Protein AF-A0A167L7B5-F1 (afdb_monomer_lite)

Structure (mmCIF, N/CA/C/O backbone):
data_AF-A0A167L7B5-F1
#
_entry.id   AF-A0A167L7B5-F1
#
loop_
_atom_site.group_PDB
_atom_site.id
_atom_site.type_symbol
_atom_site.label_atom_id
_atom_site.label_alt_id
_atom_site.label_comp_id
_atom_site.label_asym_id
_atom_site.label_entity_id
_atom_site.label_seq_id
_atom_site.pdbx_PDB_ins_code
_atom_site.Cartn_x
_atom_site.Cartn_y
_atom_site.Cartn_z
_atom_site.occupancy
_atom_site.B_iso_or_equiv
_atom_site.auth_seq_id
_atom_site.auth_comp_id
_atom_site.auth_asym_id
_atom_site.auth_atom_id
_atom_site.pdbx_PDB_model_num
ATOM 1 N N . MET A 1 1 ? -24.555 -9.091 16.966 1.00 51.84 1 MET A N 1
ATOM 2 C CA . MET A 1 1 ? -23.946 -7.742 16.915 1.00 51.84 1 MET A CA 1
ATOM 3 C C . MET A 1 1 ? -23.349 -7.552 15.526 1.00 51.84 1 MET A C 1
ATOM 5 O O . MET A 1 1 ? -22.754 -8.499 15.029 1.00 51.84 1 MET A O 1
ATOM 9 N N . SER A 1 2 ? -23.582 -6.417 14.862 1.00 64.31 2 SER A N 1
ATOM 10 C CA . SER A 1 2 ? -23.127 -6.166 13.482 1.00 64.31 2 SER A CA 1
ATOM 11 C C . SER A 1 2 ? -21.735 -5.529 13.459 1.00 64.31 2 SER A C 1
ATOM 13 O O . SER A 1 2 ? -21.486 -4.594 14.213 1.00 64.31 2 SER A O 1
ATOM 15 N N . VAL A 1 3 ? -20.853 -6.017 12.586 1.00 68.81 3 VAL A N 1
ATOM 16 C CA . VAL A 1 3 ? -19.515 -5.447 12.344 1.00 68.81 3 VAL A CA 1
ATOM 17 C C . VAL A 1 3 ? -19.652 -4.117 11.601 1.00 68.81 3 VAL A C 1
ATOM 19 O O . VAL A 1 3 ? -20.421 -4.032 10.643 1.00 68.81 3 VAL A O 1
ATOM 22 N N . VAL A 1 4 ? -18.896 -3.096 12.008 1.00 69.94 4 VAL A N 1
ATOM 23 C CA . VAL A 1 4 ? -18.780 -1.853 11.231 1.00 69.94 4 VAL A CA 1
ATOM 24 C C . VAL A 1 4 ? -17.860 -2.122 10.042 1.00 69.94 4 VAL A C 1
ATOM 26 O O . VAL A 1 4 ? -16.716 -2.530 10.235 1.00 69.94 4 VAL A O 1
ATOM 29 N N . GLN A 1 5 ? -18.361 -1.933 8.821 1.00 72.19 5 GLN A N 1
ATOM 30 C CA . GLN A 1 5 ? -17.613 -2.184 7.588 1.00 72.19 5 GLN A CA 1
ATOM 31 C C . GLN A 1 5 ? -17.510 -0.912 6.755 1.00 72.19 5 GLN A C 1
ATOM 33 O O . GLN A 1 5 ? -18.524 -0.274 6.472 1.00 72.19 5 GLN A O 1
ATOM 38 N N . GLU A 1 6 ? -16.295 -0.586 6.324 1.00 74.00 6 GLU A N 1
ATOM 39 C CA . GLU A 1 6 ? -16.028 0.538 5.429 1.00 74.00 6 GLU A CA 1
ATOM 40 C C . GLU A 1 6 ? -15.081 0.118 4.301 1.00 74.00 6 GLU A C 1
ATOM 42 O O . GLU A 1 6 ? -14.098 -0.593 4.524 1.00 74.00 6 GLU A O 1
ATOM 47 N N . MET A 1 7 ? -15.399 0.540 3.074 1.00 76.56 7 MET A N 1
ATOM 48 C CA . MET A 1 7 ? -14.607 0.246 1.882 1.00 76.56 7 MET A CA 1
ATOM 49 C C . MET A 1 7 ? -14.234 1.538 1.164 1.00 76.56 7 MET A C 1
ATOM 51 O O . MET A 1 7 ? -15.101 2.337 0.813 1.00 76.56 7 MET A O 1
ATOM 55 N N . VAL A 1 8 ? -12.942 1.712 0.904 1.00 76.75 8 VAL A N 1
ATOM 56 C CA . VAL A 1 8 ? -12.381 2.886 0.239 1.00 76.75 8 VAL A CA 1
ATOM 57 C C . VAL A 1 8 ? -11.664 2.456 -1.029 1.00 76.75 8 VAL A C 1
ATOM 59 O O . VAL A 1 8 ? -10.871 1.517 -1.026 1.00 76.75 8 VAL A O 1
ATOM 62 N N . HIS A 1 9 ? -11.921 3.176 -2.117 1.00 79.38 9 HIS A N 1
ATOM 63 C CA . HIS A 1 9 ? -11.271 2.954 -3.402 1.00 79.38 9 HIS A CA 1
ATOM 64 C C . HIS A 1 9 ? -10.388 4.146 -3.771 1.00 79.38 9 HIS A C 1
ATOM 66 O O . HIS A 1 9 ? -10.833 5.299 -3.718 1.00 79.38 9 HIS A O 1
ATOM 72 N N . ARG A 1 10 ? -9.147 3.865 -4.170 1.00 79.81 10 ARG A N 1
ATOM 73 C CA . ARG A 1 10 ? -8.198 4.852 -4.694 1.00 79.81 10 ARG A CA 1
ATOM 74 C C . ARG A 1 10 ? -7.506 4.324 -5.934 1.00 79.81 10 ARG A C 1
ATOM 76 O O . ARG A 1 10 ? -7.277 3.128 -6.063 1.00 79.81 10 ARG A O 1
ATOM 83 N N . CYS A 1 11 ? -7.187 5.226 -6.838 1.00 81.94 11 CYS A N 1
ATOM 84 C CA . CYS A 1 11 ? -6.536 4.968 -8.099 1.00 81.94 11 CYS A CA 1
ATOM 85 C C . CYS A 1 11 ? -5.105 5.486 -8.007 1.00 81.94 11 CYS A C 1
ATOM 87 O O . CYS A 1 11 ? -4.867 6.580 -7.513 1.00 81.94 11 CYS A O 1
ATOM 89 N N . VAL A 1 12 ? -4.156 4.651 -8.410 1.00 81.44 12 VAL A N 1
ATOM 90 C CA . VAL A 1 12 ? -2.720 4.860 -8.283 1.00 81.44 12 VAL A CA 1
ATOM 91 C C . VAL A 1 12 ? -2.146 5.261 -9.635 1.00 81.44 12 VAL A C 1
ATOM 93 O O . VAL A 1 12 ? -2.281 4.524 -10.618 1.00 81.44 12 VAL A O 1
ATOM 96 N N . HIS A 1 13 ? -1.447 6.395 -9.644 1.00 77.38 13 HIS A N 1
ATOM 97 C CA . HIS A 1 13 ? -0.789 6.961 -10.814 1.00 77.38 13 HIS A CA 1
ATOM 98 C C . HIS A 1 13 ? 0.700 7.207 -10.529 1.00 77.38 13 HIS A C 1
ATOM 100 O O . HIS A 1 13 ? 1.044 8.129 -9.785 1.00 77.38 13 HIS A O 1
ATOM 106 N N . PRO A 1 14 ? 1.610 6.420 -11.122 1.00 74.50 14 PRO A N 1
ATOM 107 C CA . PRO A 1 14 ? 3.037 6.718 -11.088 1.00 74.50 14 PRO A CA 1
ATOM 108 C C . PRO A 1 14 ? 3.307 8.009 -11.862 1.00 74.50 14 PRO A C 1
ATOM 110 O O . PRO A 1 14 ? 3.031 8.096 -13.056 1.00 74.50 14 PRO A O 1
ATOM 113 N N . LEU A 1 15 ? 3.865 9.021 -11.200 1.00 71.19 15 LEU A N 1
ATOM 114 C CA . LEU A 1 15 ?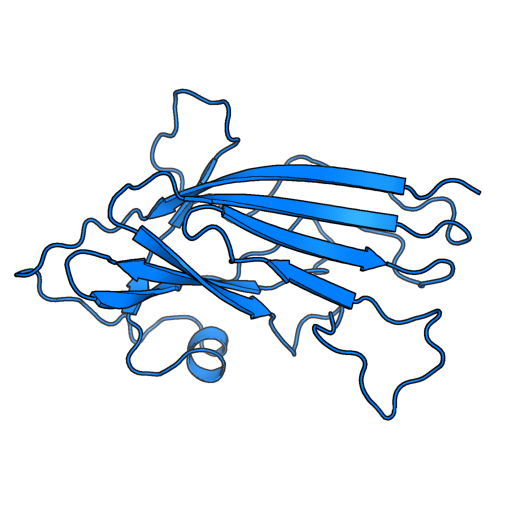 4.209 10.298 -11.836 1.00 71.19 15 LEU A CA 1
ATOM 115 C C . LEU A 1 15 ? 5.479 10.185 -12.688 1.00 71.19 15 LEU A C 1
ATOM 117 O O . LEU A 1 15 ? 5.725 10.986 -13.590 1.00 71.19 15 LEU A O 1
ATOM 121 N N . THR A 1 16 ? 6.296 9.167 -12.424 1.00 67.81 16 THR A N 1
ATOM 122 C CA . THR A 1 16 ? 7.512 8.902 -13.182 1.00 67.81 16 THR A CA 1
ATOM 123 C C . THR A 1 16 ? 7.188 8.099 -14.438 1.00 67.81 16 THR A C 1
ATOM 125 O O . THR A 1 16 ? 6.898 6.904 -14.377 1.00 67.81 16 THR A O 1
ATOM 128 N N . LYS A 1 17 ? 7.318 8.727 -15.611 1.00 68.56 17 LYS A N 1
ATOM 129 C CA . LYS A 1 17 ? 7.359 7.993 -16.880 1.00 68.56 17 LYS A CA 1
ATOM 130 C C . LYS A 1 17 ? 8.702 7.273 -16.979 1.00 68.56 17 LYS A C 1
ATOM 132 O O . LYS A 1 17 ? 9.739 7.930 -16.921 1.00 68.56 17 LYS A O 1
ATOM 137 N N . ILE A 1 18 ? 8.679 5.947 -17.122 1.00 70.50 18 ILE A N 1
ATOM 138 C CA . ILE A 1 18 ? 9.886 5.112 -17.181 1.00 70.50 18 ILE A CA 1
ATOM 139 C C . ILE A 1 18 ? 9.940 4.387 -18.513 1.00 70.50 18 ILE A C 1
ATOM 141 O O . ILE A 1 18 ? 9.021 3.676 -18.909 1.00 70.50 18 ILE A O 1
ATOM 145 N N . THR A 1 19 ? 11.047 4.554 -19.226 1.00 69.38 19 THR A N 1
ATOM 146 C CA . THR A 1 19 ? 11.300 3.838 -20.479 1.00 69.38 19 THR A CA 1
ATOM 147 C C . THR A 1 19 ? 12.530 2.946 -20.351 1.00 69.38 19 THR A C 1
ATOM 149 O O . THR A 1 19 ? 13.360 3.141 -19.467 1.00 69.38 19 THR A O 1
ATOM 152 N N . ALA A 1 20 ? 12.659 1.952 -21.236 1.00 67.50 20 ALA A N 1
ATOM 153 C CA . ALA A 1 20 ? 13.769 0.992 -21.204 1.00 67.50 20 ALA A CA 1
ATOM 154 C C . ALA A 1 20 ? 15.160 1.639 -21.306 1.00 67.50 20 ALA A C 1
ATOM 156 O O . ALA A 1 20 ? 16.118 1.093 -20.772 1.00 67.50 20 ALA A O 1
ATOM 157 N N . ASN A 1 21 ? 15.247 2.818 -21.926 1.00 68.00 21 ASN A N 1
ATOM 158 C CA . ASN A 1 21 ? 16.509 3.507 -22.196 1.00 68.00 21 ASN A CA 1
ATOM 159 C C . ASN A 1 21 ? 16.775 4.673 -21.231 1.00 68.00 21 ASN A C 1
ATOM 161 O O . ASN A 1 21 ? 17.772 5.375 -21.372 1.00 68.00 21 ASN A O 1
ATOM 165 N N . GLN A 1 22 ? 15.875 4.927 -20.281 1.00 68.19 22 GLN A N 1
ATOM 166 C CA . GLN A 1 22 ? 16.006 6.049 -19.362 1.00 68.19 22 GLN A CA 1
ATOM 167 C C . GLN A 1 22 ? 16.967 5.705 -18.226 1.00 68.19 22 GLN A C 1
ATOM 169 O O . GLN A 1 22 ? 16.851 4.657 -17.587 1.00 68.19 22 GLN A O 1
ATOM 174 N N . VAL A 1 23 ? 17.898 6.618 -17.947 1.00 64.12 23 VAL A N 1
ATOM 175 C CA . VAL A 1 23 ? 18.738 6.535 -16.752 1.00 64.12 23 VAL A CA 1
ATOM 176 C C . VAL A 1 23 ? 17.838 6.732 -15.541 1.00 64.12 23 VAL A C 1
ATOM 178 O O . VAL A 1 23 ? 17.208 7.777 -15.376 1.00 64.12 23 VAL A O 1
ATOM 181 N N . ILE A 1 24 ? 17.740 5.693 -14.719 1.00 63.19 24 ILE A N 1
ATOM 182 C CA . ILE A 1 24 ? 16.915 5.720 -13.517 1.00 63.19 24 ILE A CA 1
ATOM 183 C C . ILE A 1 24 ? 17.758 6.275 -12.389 1.00 63.19 24 ILE A C 1
ATOM 185 O O . ILE A 1 24 ? 18.746 5.665 -11.981 1.00 63.19 24 ILE A O 1
ATOM 189 N N . TRP A 1 25 ? 17.350 7.437 -11.904 1.00 54.62 25 TRP A N 1
ATOM 190 C CA . TRP A 1 25 ? 17.970 8.077 -10.763 1.00 54.62 25 TRP A CA 1
ATOM 191 C C . TRP A 1 25 ? 17.488 7.389 -9.492 1.00 54.62 25 TRP A C 1
ATOM 193 O O . TRP A 1 25 ? 16.289 7.309 -9.230 1.00 54.62 25 TRP A O 1
ATOM 203 N N . LYS A 1 26 ? 18.431 6.875 -8.702 1.00 60.03 26 LYS A N 1
ATOM 204 C CA . LYS A 1 26 ? 18.151 6.456 -7.331 1.00 60.03 26 LYS A CA 1
ATOM 205 C C . LYS A 1 26 ? 18.236 7.695 -6.458 1.00 60.03 26 LYS A C 1
ATOM 207 O O . LYS A 1 26 ? 19.316 8.261 -6.307 1.00 60.03 26 LYS A O 1
ATOM 212 N N . ASN A 1 27 ? 17.108 8.131 -5.912 1.00 52.88 27 ASN A N 1
ATOM 213 C CA . ASN A 1 27 ? 17.116 9.206 -4.935 1.00 52.88 27 ASN A CA 1
ATOM 214 C C . ASN A 1 27 ? 17.727 8.672 -3.624 1.00 52.88 27 ASN A C 1
ATOM 216 O O . ASN A 1 27 ? 17.121 7.884 -2.900 1.00 52.88 27 ASN A O 1
ATOM 220 N N . THR A 1 28 ? 18.965 9.076 -3.339 1.00 58.16 28 THR A N 1
ATOM 221 C CA . THR A 1 28 ? 19.707 8.701 -2.122 1.00 58.16 28 THR A CA 1
ATOM 222 C C . THR A 1 28 ? 19.261 9.488 -0.886 1.00 58.16 28 THR A C 1
ATOM 224 O O . THR A 1 28 ? 19.583 9.103 0.239 1.00 58.16 28 THR A O 1
ATOM 227 N N . SER A 1 29 ? 18.495 10.560 -1.094 1.00 55.34 29 SER A N 1
ATOM 228 C CA . SER A 1 29 ? 17.909 11.436 -0.074 1.00 55.34 29 SER A CA 1
ATOM 229 C C . SER A 1 29 ? 16.515 11.008 0.390 1.00 55.34 29 SER A C 1
ATOM 231 O O . SER A 1 29 ? 15.945 11.682 1.246 1.00 55.34 29 SER A O 1
ATOM 233 N N . GLY A 1 30 ? 15.970 9.894 -0.116 1.00 57.88 30 GLY A N 1
ATOM 234 C CA . GLY A 1 30 ? 14.700 9.360 0.381 1.00 57.88 30 GLY A CA 1
ATOM 235 C C . GLY A 1 30 ? 14.714 9.123 1.895 1.00 57.88 30 GLY A C 1
ATOM 236 O O . GLY A 1 30 ? 15.782 9.006 2.523 1.00 57.88 30 GLY A O 1
ATOM 237 N N . SER A 1 31 ? 13.517 9.066 2.490 1.00 62.03 31 SER A N 1
ATOM 238 C CA . SER A 1 31 ? 13.377 8.996 3.948 1.00 62.03 31 SER A CA 1
ATOM 239 C C . SER A 1 31 ? 14.248 7.876 4.535 1.00 62.03 31 SER A C 1
ATOM 241 O O . SER A 1 31 ? 14.359 6.784 3.972 1.00 62.03 31 SER A O 1
ATOM 243 N N . ALA A 1 32 ? 14.921 8.145 5.658 1.00 65.00 32 ALA A N 1
ATOM 244 C CA . ALA A 1 32 ? 15.789 7.152 6.299 1.00 65.00 32 ALA A CA 1
ATOM 245 C C . ALA A 1 32 ? 15.031 5.842 6.606 1.00 65.00 32 ALA A C 1
ATOM 247 O O . ALA A 1 32 ? 15.604 4.767 6.468 1.00 65.00 32 ALA A O 1
ATOM 248 N N . LYS A 1 33 ? 13.728 5.947 6.910 1.00 66.50 33 LYS A N 1
ATOM 249 C CA . LYS A 1 33 ? 12.807 4.822 7.143 1.00 66.50 33 LYS A CA 1
ATOM 250 C C . LYS A 1 33 ? 12.590 3.943 5.905 1.00 66.50 33 LYS A C 1
ATOM 252 O O . LYS A 1 33 ? 12.545 2.724 6.010 1.00 66.50 33 LYS A O 1
ATOM 257 N N . LEU A 1 34 ? 12.482 4.547 4.723 1.00 64.44 34 LEU A N 1
ATOM 258 C CA . LEU A 1 34 ? 12.311 3.826 3.458 1.00 64.44 34 LEU A CA 1
ATOM 259 C C . LEU A 1 34 ? 13.548 2.969 3.159 1.00 64.44 34 LEU A C 1
ATOM 261 O O . LEU A 1 34 ? 13.431 1.796 2.822 1.00 64.44 34 LEU A O 1
ATOM 265 N N . ARG A 1 35 ? 14.746 3.524 3.384 1.00 69.25 35 ARG A N 1
ATOM 266 C CA . ARG A 1 35 ? 16.021 2.818 3.168 1.00 69.25 35 ARG A CA 1
ATOM 267 C C . ARG A 1 35 ? 16.214 1.591 4.062 1.00 69.25 35 ARG A C 1
ATOM 269 O O . ARG A 1 35 ? 16.937 0.685 3.671 1.00 69.25 35 ARG A O 1
ATOM 276 N N . THR A 1 36 ? 15.605 1.557 5.246 1.00 71.75 36 THR A N 1
ATOM 277 C CA . THR A 1 36 ? 15.686 0.393 6.143 1.00 71.75 36 THR A CA 1
ATOM 278 C C . THR A 1 36 ? 14.675 -0.700 5.811 1.00 71.75 36 THR A C 1
ATOM 280 O O . THR A 1 36 ? 14.915 -1.854 6.146 1.00 71.75 36 THR A O 1
ATOM 283 N N . LEU A 1 37 ? 13.549 -0.347 5.184 1.00 72.00 37 LEU A N 1
ATOM 284 C CA . LEU A 1 37 ? 12.419 -1.259 4.967 1.00 72.00 37 LEU A CA 1
ATOM 285 C C . LEU A 1 37 ? 12.343 -1.818 3.540 1.00 72.00 37 LEU A C 1
ATOM 287 O O . LEU A 1 37 ? 11.661 -2.814 3.323 1.00 72.00 37 LEU A O 1
ATOM 291 N N . ILE A 1 38 ? 13.019 -1.195 2.571 1.00 72.88 38 ILE A N 1
ATOM 292 C CA . ILE A 1 38 ? 12.925 -1.540 1.146 1.00 72.88 38 ILE A CA 1
ATOM 293 C C . ILE A 1 38 ? 14.288 -1.990 0.605 1.00 72.88 38 ILE A C 1
ATOM 295 O O . ILE A 1 38 ? 15.316 -1.439 1.009 1.00 72.88 38 ILE A O 1
ATOM 299 N N . PRO A 1 39 ? 14.324 -2.963 -0.327 1.00 76.69 39 PRO A N 1
ATOM 300 C CA . PRO A 1 39 ? 15.561 -3.390 -0.971 1.00 76.69 39 PRO A CA 1
ATOM 301 C C . PRO A 1 39 ? 16.358 -2.231 -1.596 1.00 76.69 39 PRO A C 1
ATOM 303 O O . PRO A 1 39 ? 15.813 -1.363 -2.271 1.00 76.69 39 PRO A O 1
ATOM 306 N N . ASN A 1 40 ? 17.683 -2.231 -1.415 1.00 72.12 40 ASN A N 1
ATOM 307 C CA . ASN A 1 40 ? 18.579 -1.168 -1.909 1.00 72.12 40 ASN A CA 1
ATOM 308 C C . ASN A 1 40 ? 18.614 -1.037 -3.450 1.00 72.12 40 ASN A C 1
ATOM 310 O O . ASN A 1 40 ? 19.140 -0.062 -4.010 1.00 72.12 40 ASN A O 1
ATOM 314 N N . ASP A 1 41 ? 18.146 -2.057 -4.165 1.00 76.50 41 ASP A N 1
ATOM 315 C CA . ASP A 1 41 ? 18.073 -2.089 -5.618 1.00 76.50 41 ASP A CA 1
ATOM 316 C C . ASP A 1 41 ? 16.833 -1.388 -6.181 1.00 76.50 41 ASP A C 1
ATOM 318 O O . ASP A 1 41 ? 16.910 -0.887 -7.309 1.00 76.50 41 ASP A O 1
ATOM 322 N N . ASP A 1 42 ? 15.773 -1.256 -5.381 1.00 76.88 42 ASP A N 1
ATOM 323 C CA . ASP A 1 42 ? 14.564 -0.532 -5.750 1.00 76.88 42 ASP A CA 1
ATOM 324 C C . ASP A 1 42 ? 14.857 0.947 -6.018 1.00 76.88 42 ASP A C 1
ATOM 326 O O . ASP A 1 42 ? 15.623 1.623 -5.323 1.00 76.88 42 ASP A O 1
ATOM 330 N N . ALA A 1 43 ? 14.224 1.466 -7.063 1.00 78.38 43 ALA A N 1
ATOM 331 C CA . ALA A 1 43 ? 14.194 2.895 -7.321 1.00 78.38 43 ALA A CA 1
ATOM 332 C C . ALA A 1 43 ? 13.003 3.542 -6.597 1.00 78.38 43 ALA A C 1
ATOM 334 O O . ALA A 1 43 ? 12.112 2.866 -6.092 1.00 78.38 43 ALA A O 1
ATOM 335 N N . GLN A 1 44 ? 12.975 4.869 -6.538 1.00 74.75 44 GLN A N 1
ATOM 336 C CA . GLN A 1 44 ? 11.848 5.583 -5.944 1.00 74.75 44 GLN A CA 1
ATOM 337 C C . GLN A 1 44 ? 10.914 6.064 -7.045 1.00 74.75 44 GLN A C 1
ATOM 339 O O . GLN A 1 44 ? 11.366 6.608 -8.055 1.00 74.75 44 GLN A O 1
ATOM 344 N N . TRP A 1 45 ? 9.619 5.834 -6.856 1.00 79.06 45 TRP A N 1
ATOM 345 C CA . TRP A 1 45 ? 8.573 6.445 -7.675 1.00 79.06 45 TRP A CA 1
ATOM 346 C C . TRP A 1 45 ? 7.804 7.485 -6.854 1.00 79.06 45 TRP A C 1
ATOM 348 O O . TRP A 1 45 ? 7.514 7.302 -5.667 1.00 79.06 45 TRP A O 1
ATOM 358 N N . GLN A 1 46 ? 7.471 8.589 -7.513 1.00 72.44 46 GLN A N 1
ATOM 359 C CA . GLN A 1 46 ? 6.470 9.526 -7.023 1.00 72.44 46 GLN A CA 1
ATOM 360 C C . GLN A 1 46 ? 5.108 9.049 -7.502 1.00 72.44 46 GLN A C 1
ATOM 362 O O . GLN A 1 46 ? 4.959 8.635 -8.653 1.00 72.44 46 GLN A O 1
ATOM 367 N N . LEU A 1 47 ? 4.126 9.085 -6.615 1.00 70.88 47 LEU A N 1
ATOM 368 C CA . LEU A 1 47 ? 2.815 8.496 -6.831 1.00 70.88 47 LEU A CA 1
ATOM 369 C C . LEU A 1 47 ? 1.731 9.521 -6.496 1.00 70.88 47 LEU A C 1
ATOM 371 O O . LEU A 1 47 ? 1.852 10.261 -5.522 1.00 70.88 47 LEU A O 1
ATOM 375 N N . ALA A 1 48 ? 0.689 9.558 -7.322 1.00 68.69 48 ALA A N 1
ATOM 376 C CA . ALA A 1 48 ? -0.559 10.258 -7.050 1.00 68.69 48 ALA A CA 1
ATOM 377 C C . ALA A 1 48 ? -1.676 9.244 -6.765 1.00 68.69 48 ALA A C 1
ATOM 379 O O . ALA A 1 48 ? -1.712 8.159 -7.358 1.00 68.69 48 ALA A O 1
ATOM 380 N N . LEU A 1 49 ? -2.555 9.602 -5.827 1.00 71.06 49 LEU A N 1
ATOM 381 C CA . LEU A 1 49 ? -3.709 8.812 -5.407 1.00 71.06 49 LEU A CA 1
ATOM 382 C C . LEU A 1 49 ? -4.986 9.614 -5.610 1.00 71.06 49 LEU A C 1
ATOM 384 O O . LEU A 1 49 ? -5.199 10.608 -4.921 1.00 71.06 49 LEU A O 1
ATOM 388 N N . ASP A 1 50 ? -5.861 9.121 -6.477 1.00 69.31 50 ASP A N 1
ATOM 389 C CA . ASP A 1 50 ? -7.116 9.785 -6.828 1.00 69.31 50 ASP A CA 1
ATOM 390 C C . ASP A 1 50 ? -8.328 8.925 -6.431 1.00 69.31 50 ASP A C 1
ATOM 392 O O . ASP A 1 50 ? -8.231 7.695 -6.372 1.00 69.31 50 ASP A O 1
ATOM 396 N N . PRO A 1 51 ? -9.505 9.500 -6.141 1.00 73.12 51 PRO A N 1
ATOM 397 C CA . PRO A 1 51 ? -10.746 8.732 -6.102 1.00 73.12 51 PRO A CA 1
ATOM 398 C C . PRO A 1 51 ? -10.993 8.049 -7.455 1.00 73.12 51 PRO A C 1
ATOM 400 O O . PRO A 1 51 ? -10.871 8.676 -8.505 1.00 73.12 51 PRO A O 1
ATOM 403 N N . CYS A 1 52 ? -11.396 6.775 -7.459 1.00 65.31 52 CYS A N 1
ATOM 404 C CA . CYS A 1 52 ? -11.542 5.989 -8.697 1.00 65.31 52 CYS A CA 1
ATOM 405 C C . CYS A 1 52 ? -12.737 6.356 -9.601 1.00 65.31 52 CYS A C 1
ATOM 407 O O . CYS A 1 52 ? -13.165 5.556 -10.430 1.00 65.31 52 CYS A O 1
ATOM 409 N N . SER A 1 53 ? -13.271 7.567 -9.467 1.00 58.16 53 SER A N 1
ATOM 410 C CA . SER A 1 53 ? -14.380 8.097 -10.264 1.00 58.16 53 SER A CA 1
ATOM 411 C C . SER A 1 53 ? -14.101 9.472 -10.874 1.00 58.16 53 SER A C 1
ATOM 413 O O . SER A 1 53 ? -14.896 9.926 -11.699 1.00 58.16 53 SER A O 1
ATOM 415 N N . ASP A 1 54 ? -12.996 10.134 -10.520 1.00 49.25 54 ASP A N 1
ATOM 416 C CA . ASP A 1 54 ? -12.724 11.486 -10.997 1.00 49.25 54 ASP A CA 1
ATOM 417 C C . ASP A 1 54 ? -11.959 11.458 -12.324 1.00 49.25 54 ASP A C 1
ATOM 419 O O . ASP A 1 54 ? -10.777 11.135 -12.401 1.00 49.25 54 ASP A O 1
ATOM 423 N N . LYS A 1 55 ? -12.646 11.857 -13.403 1.00 43.81 55 LYS A N 1
ATOM 424 C CA . LYS A 1 55 ? -12.093 12.016 -14.766 1.00 43.81 55 LYS A CA 1
ATOM 425 C C . LYS A 1 55 ? -10.969 13.067 -14.874 1.00 43.81 55 LYS A C 1
ATOM 427 O O . LYS A 1 55 ? -1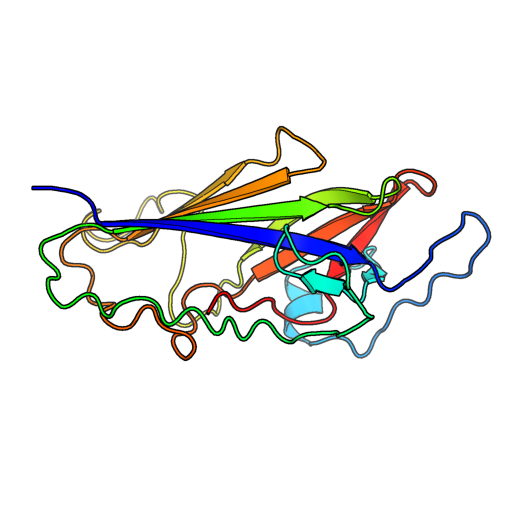0.489 13.321 -15.974 1.00 43.81 55 LYS A O 1
ATOM 432 N N . ALA A 1 56 ? -10.585 13.701 -13.768 1.00 41.50 56 ALA A N 1
ATOM 433 C CA . ALA A 1 56 ? -9.683 14.845 -13.697 1.00 41.50 56 ALA A CA 1
ATOM 434 C C . ALA A 1 56 ? -8.517 14.600 -12.722 1.00 41.50 56 ALA A C 1
ATOM 436 O O . ALA A 1 56 ? -8.198 15.466 -11.911 1.00 41.50 56 ALA A O 1
ATOM 437 N N . ALA A 1 57 ? -7.880 13.429 -12.803 1.00 38.94 57 ALA A N 1
ATOM 438 C CA . ALA A 1 57 ? -6.604 13.156 -12.143 1.00 38.94 57 ALA A CA 1
ATOM 439 C C . ALA A 1 57 ? -5.505 14.079 -12.714 1.00 38.94 57 ALA A C 1
ATOM 441 O O . ALA A 1 57 ? -4.792 13.740 -13.659 1.00 38.94 57 ALA A O 1
ATOM 442 N N . ASN A 1 58 ? -5.411 15.297 -12.181 1.00 39.28 58 ASN A N 1
ATOM 443 C CA . ASN A 1 58 ? -4.403 16.287 -12.539 1.00 39.28 58 ASN A CA 1
ATOM 444 C C . ASN A 1 58 ? -3.289 16.251 -11.494 1.00 39.28 58 ASN A C 1
ATOM 446 O O . ASN A 1 58 ? -3.347 17.011 -10.541 1.00 39.28 58 ASN A O 1
ATOM 450 N N . PHE A 1 59 ? -2.288 15.381 -11.673 1.00 37.38 59 PHE A N 1
ATOM 451 C CA . PHE A 1 59 ? -0.938 15.488 -11.083 1.00 37.38 59 PHE A CA 1
ATOM 452 C C . PHE A 1 59 ? -0.855 16.158 -9.698 1.00 37.38 59 PHE A C 1
ATOM 454 O O . PHE A 1 59 ? -0.097 17.109 -9.492 1.00 37.38 59 PHE A O 1
ATOM 461 N N . HIS A 1 60 ? -1.628 15.679 -8.730 1.00 33.50 60 HIS A N 1
ATOM 462 C CA . HIS A 1 60 ? -1.475 16.106 -7.353 1.00 33.50 60 HIS A CA 1
ATOM 463 C C . HIS A 1 60 ? -0.876 14.930 -6.596 1.00 33.50 60 HIS A C 1
ATOM 465 O O . HIS A 1 60 ? -1.525 13.925 -6.325 1.00 33.50 60 HIS A O 1
ATOM 471 N N . SER A 1 61 ? 0.419 15.049 -6.301 1.00 34.53 61 SER A N 1
ATOM 472 C CA . SER A 1 61 ? 1.101 14.308 -5.245 1.00 34.53 61 SER A CA 1
ATOM 473 C C . SER A 1 61 ? 0.428 14.667 -3.920 1.00 34.53 61 SER A C 1
ATOM 475 O O . SER A 1 61 ? 0.877 15.534 -3.171 1.00 34.53 61 SER A O 1
ATOM 477 N N . ILE A 1 62 ? -0.739 14.073 -3.697 1.00 35.06 62 ILE A N 1
ATOM 478 C CA . ILE A 1 62 ? -1.523 14.222 -2.487 1.00 35.06 62 ILE A CA 1
ATOM 479 C C . ILE A 1 62 ? -0.855 13.298 -1.478 1.00 35.06 62 ILE A C 1
ATOM 481 O O . ILE A 1 62 ? -0.957 12.075 -1.578 1.00 35.06 62 ILE A O 1
ATOM 485 N N . LYS A 1 63 ? -0.159 13.892 -0.498 1.00 37.88 63 LYS A N 1
ATOM 486 C CA . LYS A 1 63 ? 0.019 13.240 0.804 1.00 37.88 63 LYS A CA 1
ATOM 487 C C . LYS A 1 63 ? -1.343 12.714 1.196 1.00 37.88 63 LYS A C 1
ATOM 489 O O . LYS A 1 63 ? -2.297 13.486 1.147 1.00 37.88 63 LYS A O 1
ATOM 494 N N . ILE A 1 64 ? -1.422 11.429 1.515 1.00 42.25 64 ILE A N 1
ATOM 495 C CA . ILE A 1 64 ? -2.673 10.762 1.848 1.00 42.25 64 ILE A CA 1
ATOM 496 C C . ILE A 1 64 ? -3.289 11.493 3.040 1.00 42.25 64 ILE A C 1
ATOM 498 O O . ILE A 1 64 ? -2.956 11.255 4.191 1.00 42.25 64 ILE A O 1
ATOM 502 N N . ALA A 1 65 ? -4.156 12.446 2.724 1.00 35.34 65 ALA A N 1
ATOM 503 C CA . ALA A 1 65 ? -5.047 13.116 3.637 1.00 35.34 65 ALA A CA 1
ATOM 504 C C . ALA A 1 65 ? -6.477 12.911 3.103 1.00 35.34 65 ALA A C 1
ATOM 506 O O . ALA A 1 65 ? -7.071 13.837 2.553 1.00 35.34 65 ALA A O 1
ATOM 507 N N . PRO A 1 66 ? -7.026 11.687 3.108 1.00 40.97 66 PRO A N 1
ATOM 508 C CA . PRO A 1 66 ? -8.442 11.444 2.936 1.00 40.97 66 PRO A CA 1
ATOM 509 C C . PRO A 1 66 ? -9.252 12.400 3.800 1.00 40.97 66 PRO A C 1
ATOM 511 O O . PRO A 1 66 ? -9.188 12.441 5.022 1.00 40.97 66 PRO A O 1
ATOM 514 N N . SER A 1 67 ? -10.075 13.155 3.097 1.00 34.34 67 SER A N 1
ATOM 515 C CA . SER A 1 67 ? -11.224 13.874 3.620 1.00 34.34 67 SER A CA 1
ATOM 516 C C . SER A 1 67 ? -12.369 12.936 4.032 1.00 34.34 67 SER A C 1
ATOM 518 O O . SER A 1 67 ? -13.456 13.405 4.361 1.00 34.34 67 SER A O 1
ATOM 520 N N . SER A 1 68 ? -12.156 11.616 4.038 1.00 38.00 68 SER A N 1
ATOM 521 C CA . SER A 1 68 ? -13.045 10.666 4.700 1.00 38.00 68 SER A CA 1
ATOM 522 C C . SER A 1 68 ? -12.647 10.575 6.167 1.00 38.00 68 SER A C 1
ATOM 524 O O . SER A 1 68 ? -11.818 9.762 6.543 1.00 38.00 68 SER A O 1
ATOM 526 N N . SER A 1 69 ? -13.244 11.424 7.004 1.00 37.47 69 SER A N 1
ATOM 527 C CA . SER A 1 69 ? -13.192 11.236 8.450 1.00 37.47 69 SER A CA 1
ATOM 528 C C . SER A 1 69 ? -13.806 9.875 8.780 1.00 37.47 69 SER A C 1
ATOM 530 O O . SER A 1 69 ? -15.030 9.720 8.685 1.00 37.47 69 SER A O 1
ATOM 532 N N . PHE A 1 70 ? -12.991 8.896 9.172 1.00 49.97 70 PHE A N 1
ATOM 533 C CA . PHE A 1 70 ? -13.522 7.678 9.767 1.00 49.97 70 PHE A CA 1
ATOM 534 C C . PHE A 1 70 ? -14.393 8.050 10.960 1.00 4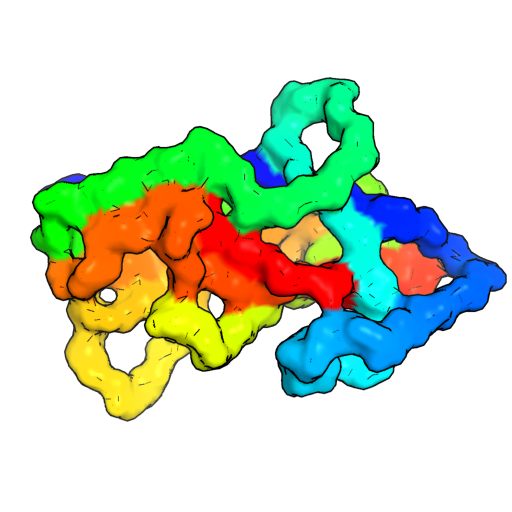9.97 70 PHE A C 1
ATOM 536 O O . PHE A 1 70 ? -14.010 8.857 11.814 1.00 49.97 70 PHE A O 1
ATOM 543 N N . LYS A 1 71 ? -15.596 7.477 11.021 1.00 53.25 71 LYS A N 1
ATOM 544 C CA . LYS A 1 71 ? -16.435 7.629 12.207 1.00 53.25 71 LYS A CA 1
ATOM 545 C C . LYS A 1 71 ? -15.676 7.041 13.395 1.00 53.25 71 LYS A C 1
ATOM 547 O O . LYS A 1 71 ? -15.439 5.839 13.447 1.00 53.25 71 LYS A O 1
ATOM 552 N N . ASN A 1 72 ? -15.327 7.914 14.339 1.00 56.97 72 ASN A N 1
ATOM 553 C CA . ASN A 1 72 ? -14.894 7.580 15.693 1.00 56.97 72 ASN A CA 1
ATOM 554 C C . ASN A 1 72 ? -15.681 6.357 16.207 1.00 56.97 72 ASN A C 1
ATOM 556 O O . ASN A 1 72 ? -16.921 6.379 16.200 1.00 56.97 72 ASN A O 1
ATOM 560 N N . ARG A 1 73 ? -14.979 5.288 16.619 1.00 65.19 73 ARG A N 1
ATOM 561 C CA . ARG A 1 73 ? -15.606 4.103 17.225 1.00 65.19 73 ARG A CA 1
ATOM 562 C C . ARG A 1 73 ? -16.152 4.494 18.593 1.00 65.19 73 ARG A C 1
ATOM 564 O O . ARG A 1 73 ? -15.515 4.310 19.620 1.00 65.19 73 ARG A O 1
ATOM 571 N N . THR A 1 74 ? -17.377 5.005 18.604 1.00 63.22 74 THR A N 1
ATOM 572 C CA . THR A 1 74 ? -18.105 5.367 19.829 1.00 63.22 74 THR A CA 1
ATOM 573 C C . THR A 1 74 ? -18.490 4.147 20.665 1.00 63.22 74 THR A C 1
ATOM 575 O O . THR A 1 74 ? -18.678 4.284 21.869 1.00 63.22 74 THR A O 1
ATOM 578 N N . ASN A 1 75 ? -18.567 2.953 20.059 1.00 73.19 75 ASN A N 1
ATOM 579 C CA . ASN A 1 75 ? -18.758 1.690 20.768 1.00 73.19 75 ASN A CA 1
ATOM 580 C C . ASN A 1 75 ? -17.596 0.720 20.491 1.00 73.19 75 ASN A C 1
ATOM 582 O O . ASN A 1 75 ? -17.471 0.176 19.392 1.00 73.19 75 ASN A O 1
ATOM 586 N N . LEU A 1 76 ? -16.769 0.481 21.512 1.00 76.88 76 LEU A N 1
ATOM 587 C CA . LEU A 1 76 ? -15.651 -0.458 21.442 1.00 76.88 76 LEU A CA 1
ATOM 588 C C . LEU A 1 76 ? -16.094 -1.920 21.415 1.00 76.88 76 LEU A C 1
ATOM 590 O O . LEU A 1 76 ? -15.372 -2.742 20.867 1.00 76.88 76 LEU A O 1
ATOM 594 N N . GLU A 1 77 ? -17.274 -2.266 21.926 1.00 81.12 77 GLU A N 1
ATOM 595 C CA . GLU A 1 77 ? -17.783 -3.647 21.937 1.00 81.12 77 GLU A CA 1
ATOM 596 C C . GLU A 1 77 ? -18.027 -4.203 20.524 1.00 81.12 77 GLU A C 1
ATOM 598 O O . GLU A 1 77 ? -18.206 -5.405 20.340 1.00 81.12 77 GLU A O 1
ATOM 603 N N . GLN A 1 78 ? -18.018 -3.341 19.505 1.00 78.25 78 GLN A N 1
ATOM 604 C CA . GLN A 1 78 ? -18.161 -3.729 18.109 1.00 78.25 78 GLN A CA 1
ATOM 605 C C . GLN A 1 78 ? -16.799 -3.774 17.421 1.00 78.25 78 GLN A C 1
ATOM 607 O O . GLN A 1 78 ? -16.045 -2.799 17.452 1.00 78.25 78 GLN A O 1
ATOM 612 N N . ALA A 1 79 ? -16.495 -4.897 16.769 1.00 83.31 79 ALA A N 1
ATOM 613 C CA . ALA A 1 79 ? -15.358 -4.999 15.861 1.00 83.31 79 ALA A CA 1
ATOM 614 C C . ALA A 1 79 ? -15.565 -4.110 14.622 1.00 83.31 79 ALA A C 1
ATOM 616 O O . ALA A 1 79 ? -16.702 -3.848 14.208 1.00 83.31 79 ALA A O 1
ATOM 617 N N . ALA A 1 80 ? -14.461 -3.686 14.014 1.00 80.69 80 ALA A N 1
ATOM 618 C CA . ALA A 1 80 ? -14.458 -2.903 12.788 1.00 80.69 80 ALA A CA 1
ATOM 619 C C . ALA A 1 80 ? -13.575 -3.566 11.730 1.00 80.69 80 ALA A C 1
ATOM 621 O O . ALA A 1 80 ? -12.494 -4.065 12.035 1.00 80.69 80 ALA A O 1
ATOM 622 N N . LYS A 1 81 ? -14.044 -3.547 10.482 1.00 81.75 81 LYS A N 1
ATOM 623 C CA . LYS A 1 81 ? -13.294 -3.994 9.311 1.00 81.75 81 LYS A CA 1
ATOM 624 C C . LYS A 1 81 ? -13.149 -2.844 8.326 1.00 81.75 81 LYS A C 1
ATOM 626 O O . LYS A 1 81 ? -14.141 -2.243 7.909 1.00 81.75 81 LYS A O 1
ATOM 631 N N . LEU A 1 82 ? -11.912 -2.600 7.918 1.00 78.94 82 LEU A N 1
ATOM 632 C CA . LEU A 1 82 ? -11.546 -1.599 6.932 1.00 78.94 82 LEU A CA 1
ATOM 633 C C . LEU A 1 82 ? -11.056 -2.288 5.667 1.00 78.94 82 LEU A C 1
ATOM 635 O O . LEU A 1 82 ? -10.251 -3.207 5.738 1.00 78.94 82 LEU A O 1
ATOM 639 N N . THR A 1 83 ? -11.534 -1.870 4.501 1.00 83.06 83 THR A N 1
ATOM 640 C CA . THR A 1 83 ? -11.042 -2.386 3.220 1.00 83.06 83 THR A CA 1
ATOM 641 C C . THR A 1 83 ? -10.567 -1.239 2.343 1.00 83.06 83 THR A C 1
ATOM 643 O O . THR A 1 83 ? -11.374 -0.442 1.871 1.00 83.06 83 THR A O 1
ATOM 646 N N . LEU A 1 84 ? -9.265 -1.176 2.079 1.00 82.06 84 LEU A N 1
ATOM 647 C CA . LEU A 1 84 ? -8.674 -0.262 1.110 1.00 82.06 84 LEU A CA 1
ATOM 648 C C . LEU A 1 84 ? -8.391 -1.011 -0.189 1.00 82.06 84 LEU A C 1
ATOM 650 O O . LEU A 1 84 ? -7.683 -2.013 -0.203 1.00 82.06 84 LEU A O 1
ATOM 654 N N . LYS A 1 85 ? -8.928 -0.500 -1.291 1.00 86.56 85 LYS A N 1
ATOM 655 C CA . LYS A 1 85 ? -8.691 -1.002 -2.643 1.00 86.56 85 LYS A CA 1
ATOM 656 C C . LYS A 1 85 ? -7.925 0.034 -3.450 1.00 86.56 85 LYS A C 1
ATOM 658 O O . LYS A 1 85 ? -8.457 1.108 -3.737 1.00 86.56 85 LYS A O 1
ATOM 663 N N . LEU A 1 86 ? -6.693 -0.298 -3.818 1.00 86.88 86 LEU A N 1
ATOM 664 C CA . LEU A 1 86 ? -5.823 0.522 -4.654 1.00 86.88 86 LEU A CA 1
ATOM 665 C C . LEU A 1 86 ? -5.819 -0.030 -6.078 1.00 86.88 86 LEU A C 1
ATOM 667 O O . LEU A 1 86 ? -5.458 -1.182 -6.287 1.00 86.88 86 LEU A O 1
ATOM 671 N N . HIS A 1 87 ? -6.184 0.789 -7.056 1.00 88.50 87 HIS A N 1
ATOM 672 C CA . HIS A 1 87 ? -6.282 0.411 -8.464 1.00 88.50 87 HIS A CA 1
ATOM 673 C C . HIS A 1 87 ? -5.155 1.051 -9.264 1.00 88.50 87 HIS A C 1
ATOM 675 O O . HIS A 1 87 ? -5.110 2.269 -9.400 1.00 88.50 87 HIS A O 1
ATOM 681 N N . MET A 1 88 ? -4.257 0.256 -9.831 1.00 87.12 88 MET A N 1
ATOM 682 C CA . MET A 1 88 ? -3.191 0.746 -10.701 1.00 87.12 88 MET A CA 1
ATOM 683 C C . MET A 1 88 ? -3.760 1.149 -12.062 1.00 87.12 88 MET A C 1
ATOM 685 O O . MET A 1 88 ? -4.142 0.288 -12.854 1.00 87.12 88 MET A O 1
ATOM 689 N N . GLN A 1 89 ? -3.777 2.449 -12.356 1.00 83.25 89 GLN A N 1
ATOM 690 C CA . GLN A 1 89 ? -4.340 2.962 -13.609 1.00 83.25 89 GLN A CA 1
ATOM 691 C C . GLN A 1 89 ? -3.333 2.961 -14.764 1.00 83.25 89 GLN A C 1
ATOM 693 O O . GLN A 1 89 ? -3.729 2.866 -15.926 1.00 83.25 89 GLN A O 1
ATOM 698 N N . ASP A 1 90 ? -2.028 3.033 -14.482 1.00 81.88 90 ASP A N 1
ATOM 699 C CA . ASP A 1 90 ? -1.026 2.967 -15.548 1.00 81.88 90 ASP A CA 1
ATOM 700 C C . ASP A 1 90 ? -0.887 1.518 -16.063 1.00 81.88 90 ASP A C 1
ATOM 702 O O . ASP A 1 90 ? -0.571 0.599 -15.292 1.00 81.88 90 ASP A O 1
ATOM 706 N N . PRO A 1 91 ? -1.097 1.263 -17.370 1.00 84.88 91 PRO A N 1
ATOM 707 C CA . PRO A 1 91 ? -1.011 -0.078 -17.938 1.00 84.88 91 PRO A CA 1
ATOM 708 C C . PRO A 1 91 ? 0.391 -0.690 -17.831 1.00 84.88 91 PRO A C 1
ATOM 710 O O . PRO A 1 91 ? 0.494 -1.914 -17.808 1.00 84.88 91 PRO A O 1
ATOM 713 N N . ASN A 1 92 ? 1.448 0.108 -17.678 1.00 85.94 92 ASN A N 1
ATOM 714 C CA . ASN A 1 92 ? 2.833 -0.359 -17.622 1.00 85.94 92 ASN A CA 1
ATOM 715 C C . ASN A 1 92 ? 3.293 -0.792 -16.225 1.00 85.94 92 ASN A C 1
ATOM 717 O O . ASN A 1 92 ? 4.457 -1.155 -16.069 1.00 85.94 92 ASN A O 1
ATOM 721 N N . TRP A 1 93 ? 2.418 -0.757 -15.220 1.00 88.62 93 TRP A N 1
ATOM 722 C CA . TRP A 1 93 ? 2.782 -1.015 -13.827 1.00 88.62 93 TRP A CA 1
ATOM 723 C C . TRP A 1 93 ? 1.926 -2.097 -13.180 1.00 88.62 93 TRP A C 1
ATOM 725 O O . TRP A 1 93 ? 0.748 -2.216 -13.479 1.00 88.62 93 TRP A O 1
ATOM 735 N N . GLU A 1 94 ? 2.479 -2.871 -12.260 1.00 91.81 94 GLU A N 1
ATOM 736 C CA . GLU A 1 94 ? 1.713 -3.775 -11.395 1.00 91.81 94 GLU A CA 1
ATOM 737 C C . GLU A 1 94 ? 2.110 -3.576 -9.933 1.00 91.81 94 GLU A C 1
ATOM 739 O O . GLU A 1 94 ? 3.229 -3.141 -9.649 1.00 91.81 94 GLU A O 1
ATOM 744 N N . PHE A 1 95 ? 1.199 -3.877 -9.008 1.00 92.25 95 PHE A N 1
ATOM 745 C CA . PHE A 1 95 ? 1.546 -3.977 -7.595 1.00 92.25 95 PHE A CA 1
ATOM 746 C C . PHE A 1 95 ? 2.432 -5.203 -7.381 1.00 92.25 95 PHE A C 1
ATOM 748 O O . PHE A 1 95 ? 2.152 -6.278 -7.909 1.00 92.25 95 PHE A O 1
ATOM 755 N N . ALA A 1 96 ? 3.504 -5.025 -6.615 1.00 91.56 96 ALA A N 1
ATOM 756 C CA . ALA A 1 96 ? 4.396 -6.104 -6.217 1.00 91.56 96 ALA A CA 1
ATOM 757 C C . ALA A 1 96 ? 4.260 -6.406 -4.722 1.00 91.56 96 ALA A C 1
ATOM 759 O O . ALA A 1 96 ? 4.229 -7.570 -4.341 1.00 91.56 96 ALA A O 1
ATOM 760 N N . GLU A 1 97 ? 4.171 -5.368 -3.885 1.00 90.25 97 GLU A N 1
ATOM 761 C CA . GLU A 1 97 ? 4.165 -5.525 -2.431 1.00 90.25 97 GLU A CA 1
ATOM 762 C C . GLU A 1 97 ? 3.564 -4.299 -1.730 1.00 90.25 97 GLU A C 1
ATOM 764 O O . GLU A 1 97 ? 3.693 -3.167 -2.208 1.00 90.25 97 GLU A O 1
ATOM 769 N N . ILE A 1 98 ? 2.947 -4.530 -0.570 1.00 87.06 98 ILE A N 1
ATOM 770 C CA . ILE A 1 98 ? 2.603 -3.499 0.412 1.00 87.06 98 ILE A CA 1
ATOM 771 C C . ILE A 1 98 ? 3.481 -3.729 1.640 1.00 87.06 98 ILE A C 1
ATOM 773 O O . ILE A 1 98 ? 3.447 -4.808 2.226 1.00 87.06 98 ILE A O 1
ATOM 777 N N . ILE A 1 99 ? 4.244 -2.714 2.037 1.00 84.50 99 ILE A N 1
ATOM 778 C CA . ILE A 1 99 ? 5.228 -2.814 3.119 1.00 84.50 99 ILE A CA 1
ATOM 779 C C . ILE A 1 99 ? 4.752 -1.949 4.284 1.00 84.50 99 ILE A C 1
ATOM 781 O O . ILE A 1 99 ? 4.766 -0.725 4.183 1.00 84.50 99 ILE A O 1
ATOM 785 N N . PHE A 1 100 ? 4.322 -2.559 5.387 1.00 79.38 100 PHE A N 1
ATOM 786 C CA . PHE A 1 100 ? 3.893 -1.823 6.582 1.00 79.38 100 PHE A CA 1
ATOM 787 C C . PHE A 1 100 ? 5.089 -1.306 7.388 1.00 79.38 100 PHE A C 1
ATOM 789 O O . PHE A 1 100 ? 6.111 -1.982 7.501 1.00 79.38 100 PHE A O 1
ATOM 796 N N . ASN A 1 101 ? 4.959 -0.116 7.977 1.00 76.19 101 ASN A N 1
ATOM 797 C CA . ASN A 1 101 ? 5.973 0.435 8.870 1.00 76.19 101 ASN A CA 1
ATOM 798 C C . ASN A 1 101 ? 5.883 -0.228 10.267 1.00 76.19 101 ASN A C 1
ATOM 800 O O . ASN A 1 101 ? 4.895 -0.008 10.972 1.00 76.19 101 ASN A O 1
ATOM 804 N N . PRO A 1 102 ? 6.906 -0.979 10.722 1.00 70.06 102 PRO A N 1
ATOM 805 C CA . PRO A 1 102 ? 6.903 -1.624 12.041 1.00 70.06 102 PRO A CA 1
ATOM 806 C C . PRO A 1 102 ? 6.980 -0.635 13.220 1.00 70.06 102 PRO A C 1
ATOM 808 O O . PRO A 1 102 ? 6.635 -0.992 14.353 1.00 70.06 102 PRO A O 1
ATOM 811 N N . ASP A 1 103 ? 7.411 0.602 12.956 1.00 70.38 103 ASP A N 1
ATOM 812 C CA . ASP A 1 103 ? 7.513 1.684 13.941 1.00 70.38 103 ASP A CA 1
ATOM 813 C C . ASP A 1 103 ? 6.249 2.555 14.005 1.00 70.38 103 ASP A C 1
ATOM 815 O O . ASP A 1 103 ? 6.236 3.574 14.699 1.00 70.38 103 ASP A O 1
ATOM 819 N N . ALA A 1 104 ? 5.192 2.197 13.266 1.00 68.19 104 ALA A N 1
ATOM 820 C CA . ALA A 1 104 ? 3.907 2.873 13.380 1.00 68.19 104 ALA A CA 1
ATOM 821 C C . ALA A 1 104 ? 3.393 2.768 14.823 1.00 68.19 104 ALA A C 1
ATOM 823 O O . ALA A 1 104 ? 3.488 1.717 15.464 1.00 68.19 104 ALA A O 1
ATOM 824 N N . SER A 1 105 ? 2.831 3.865 15.339 1.00 63.09 105 SER A N 1
ATOM 825 C CA . SER A 1 105 ? 2.320 3.900 16.719 1.00 63.09 105 SER A CA 1
ATOM 826 C C . SER A 1 105 ? 1.226 2.855 16.966 1.00 63.09 105 SER A C 1
ATOM 828 O O . SER A 1 105 ? 1.110 2.327 18.070 1.00 63.09 105 SER A O 1
ATOM 830 N N . THR A 1 106 ? 0.480 2.507 15.914 1.00 63.56 106 THR A N 1
ATOM 831 C CA . THR A 1 106 ? -0.400 1.346 15.892 1.00 63.56 106 THR A CA 1
ATOM 832 C C . THR A 1 106 ? 0.254 0.259 15.055 1.00 63.56 106 THR A C 1
ATOM 834 O O . THR A 1 106 ? 0.341 0.367 13.834 1.00 63.56 106 THR A O 1
ATOM 837 N N . ARG A 1 107 ? 0.742 -0.794 15.712 1.00 67.00 107 ARG A N 1
ATOM 838 C CA . ARG A 1 107 ? 1.323 -1.939 15.009 1.00 67.00 107 ARG A CA 1
ATOM 839 C C . ARG A 1 107 ? 0.222 -2.791 14.402 1.00 67.00 107 ARG A C 1
ATOM 841 O O . ARG A 1 107 ? -0.676 -3.246 15.109 1.00 67.00 107 ARG A O 1
ATOM 848 N N . VAL A 1 108 ? 0.339 -3.023 13.103 1.00 69.38 108 VAL A N 1
ATOM 849 C CA . VAL A 1 108 ? -0.569 -3.865 12.333 1.00 69.38 108 VAL A CA 1
ATOM 850 C C . VAL A 1 108 ? 0.174 -5.123 11.943 1.00 69.38 108 VAL A C 1
ATOM 852 O O . VAL A 1 108 ? 1.230 -5.066 11.314 1.00 69.38 108 VAL A O 1
ATOM 855 N N . TYR A 1 109 ? -0.371 -6.260 12.348 1.00 69.94 109 TYR A N 1
ATOM 856 C CA . TYR A 1 109 ? 0.266 -7.545 12.124 1.00 69.94 109 TYR A CA 1
ATOM 857 C C . TYR A 1 109 ? -0.314 -8.213 10.880 1.00 69.94 109 TYR A C 1
ATOM 859 O O . TYR A 1 109 ? -1.523 -8.416 10.781 1.00 69.94 109 TYR A O 1
ATOM 867 N N . MET A 1 110 ? 0.560 -8.557 9.935 1.00 70.00 110 MET A N 1
ATOM 868 C CA . MET A 1 110 ? 0.199 -9.348 8.752 1.00 70.00 110 MET A CA 1
ATOM 869 C C . MET A 1 110 ? -0.130 -10.798 9.119 1.00 70.00 110 MET A C 1
ATOM 871 O O . MET A 1 110 ? -1.009 -11.425 8.537 1.00 70.00 110 MET A O 1
ATOM 875 N N . GLU A 1 111 ? 0.571 -11.314 10.127 1.00 67.44 111 GLU A N 1
ATOM 876 C CA . GLU A 1 111 ? 0.385 -12.645 10.685 1.00 67.44 111 GLU A CA 1
ATOM 877 C C . GLU A 1 111 ? 0.305 -12.541 12.203 1.00 67.44 111 GLU A C 1
ATOM 879 O O . GLU A 1 111 ? 0.933 -11.673 12.815 1.00 67.44 111 GLU A O 1
ATOM 884 N N . ARG A 1 112 ? -0.469 -13.430 12.829 1.00 63.81 112 ARG A N 1
ATOM 885 C CA . ARG A 1 112 ? -0.609 -13.441 14.284 1.00 63.81 112 ARG A CA 1
ATOM 886 C C . ARG A 1 112 ? 0.757 -13.730 14.921 1.00 63.81 112 ARG A C 1
ATOM 888 O O . ARG A 1 112 ? 1.320 -14.790 14.647 1.00 63.81 112 ARG A O 1
ATOM 895 N N . PRO A 1 113 ? 1.275 -12.858 15.801 1.00 61.44 113 PRO A N 1
ATOM 896 C CA . PRO A 1 113 ? 2.512 -13.163 16.500 1.00 61.44 113 PRO A CA 1
ATOM 897 C C . PRO A 1 113 ? 2.273 -14.328 17.462 1.00 61.44 113 PRO A C 1
ATOM 899 O O . PRO A 1 113 ? 1.285 -14.332 18.202 1.00 61.44 113 PRO A O 1
ATOM 902 N N . SER A 1 114 ? 3.192 -15.290 17.467 1.00 59.78 114 SER A N 1
ATOM 903 C CA . SER A 1 114 ? 3.137 -16.499 18.300 1.00 59.78 114 SER A CA 1
ATOM 904 C C . SER A 1 114 ? 3.029 -16.206 19.799 1.00 59.78 114 SER A C 1
ATOM 906 O O . SER A 1 114 ? 2.376 -16.955 20.517 1.00 59.78 114 SER A O 1
ATOM 908 N N . ASP A 1 115 ? 3.615 -15.093 20.251 1.00 60.06 115 ASP A N 1
ATOM 909 C CA . ASP A 1 115 ? 3.835 -14.795 21.675 1.00 60.06 115 ASP A CA 1
ATOM 910 C C . ASP A 1 115 ? 3.025 -13.591 22.190 1.00 60.06 115 ASP A C 1
ATOM 912 O O . ASP A 1 115 ? 3.376 -12.965 23.191 1.00 60.06 115 ASP A O 1
ATOM 916 N N . SER A 1 116 ? 1.958 -13.205 21.483 1.00 56.78 116 SER A N 1
ATOM 917 C CA . SER A 1 116 ? 1.186 -12.000 21.812 1.00 56.78 116 SER A CA 1
ATOM 918 C C . SER A 1 116 ? 0.021 -12.230 22.790 1.00 56.78 116 SER A C 1
ATOM 920 O O . SER A 1 116 ? -0.509 -13.339 22.869 1.00 56.78 116 SER A O 1
ATOM 922 N N . PRO A 1 117 ? -0.399 -11.174 23.529 1.00 56.03 117 PRO A N 1
ATOM 923 C CA . PRO A 1 117 ? -1.573 -11.190 24.413 1.00 56.03 117 PRO A CA 1
ATOM 924 C C . PRO A 1 117 ? -2.857 -11.633 23.678 1.00 56.03 117 PRO A C 1
ATOM 926 O O . PRO A 1 117 ? -2.853 -11.700 22.447 1.00 56.03 117 PRO A O 1
ATOM 929 N N . PRO A 1 118 ? -3.959 -11.937 24.403 1.00 60.78 118 PRO A N 1
ATOM 930 C CA . PRO A 1 118 ? -5.182 -12.476 23.806 1.00 60.78 118 PRO A CA 1
ATOM 931 C C . PRO A 1 118 ? -5.629 -11.701 22.558 1.00 60.78 118 PRO A C 1
ATOM 933 O O . PRO A 1 118 ? -5.561 -10.471 22.519 1.00 60.78 118 PRO A O 1
ATOM 936 N N . GLU A 1 119 ? -6.101 -12.459 21.560 1.00 58.44 119 GLU A N 1
ATOM 937 C CA . GLU A 1 119 ? -6.564 -12.038 20.219 1.00 58.44 119 GLU A CA 1
ATOM 938 C C . GLU A 1 119 ? -7.364 -10.730 20.204 1.00 58.44 119 GLU A C 1
ATOM 940 O O . GLU A 1 119 ? -7.281 -9.947 19.263 1.00 58.44 119 GLU A O 1
ATOM 945 N N . GLU A 1 120 ? -8.105 -10.485 21.282 1.00 58.28 120 GLU A N 1
ATOM 946 C CA . GLU A 1 120 ? -9.049 -9.389 21.488 1.00 58.28 120 GLU A CA 1
ATOM 947 C C . GLU A 1 120 ? -8.432 -7.983 21.388 1.00 58.28 120 GLU A C 1
ATOM 949 O O . GLU A 1 120 ? -9.164 -6.998 21.338 1.00 58.28 120 GLU A O 1
ATOM 954 N N . LYS A 1 121 ? -7.099 -7.847 21.343 1.00 66.56 121 LYS A N 1
ATOM 955 C CA . LYS A 1 121 ? -6.422 -6.538 21.304 1.00 66.56 121 LYS A CA 1
ATOM 956 C C . LYS A 1 121 ? -5.421 -6.353 20.165 1.00 66.56 121 LYS A C 1
ATOM 958 O O . LYS A 1 121 ? -4.675 -5.380 20.200 1.00 66.56 121 LYS A O 1
ATOM 963 N N . LEU A 1 122 ? -5.385 -7.231 19.166 1.00 77.25 122 LEU A N 1
ATOM 964 C CA . LEU A 1 122 ? -4.452 -7.092 18.041 1.00 77.25 122 LEU A CA 1
ATOM 965 C C . LEU A 1 122 ? -5.167 -6.608 16.781 1.00 77.25 122 LEU A C 1
ATOM 967 O O . LEU A 1 122 ? -6.131 -7.227 16.341 1.00 77.25 122 LEU A O 1
ATOM 971 N N . ILE A 1 123 ? -4.661 -5.534 16.172 1.00 80.00 123 ILE A N 1
ATOM 972 C CA . ILE A 1 123 ? -5.062 -5.137 14.819 1.00 80.00 123 ILE A CA 1
ATOM 973 C C . ILE A 1 123 ? -4.276 -5.983 13.821 1.00 80.00 123 ILE A C 1
ATOM 975 O O . ILE A 1 123 ? -3.046 -6.067 13.890 1.00 80.00 123 ILE A O 1
ATOM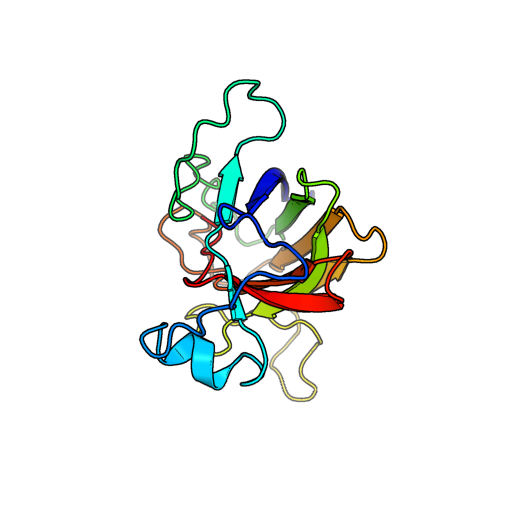 979 N N . THR A 1 124 ? -4.991 -6.597 12.885 1.00 84.75 124 THR A N 1
ATOM 980 C CA . THR A 1 124 ? -4.390 -7.425 11.834 1.00 84.75 124 THR A CA 1
ATOM 981 C C . THR A 1 124 ? -4.705 -6.860 10.462 1.00 84.75 124 THR A C 1
ATOM 983 O O . THR A 1 124 ? -5.727 -6.197 10.287 1.00 84.75 124 THR A O 1
ATOM 986 N N . ALA A 1 125 ? -3.823 -7.100 9.495 1.00 83.75 125 ALA A N 1
ATOM 987 C CA . ALA A 1 125 ? -4.081 -6.786 8.099 1.00 83.75 125 ALA A CA 1
ATOM 988 C C . ALA A 1 125 ? -3.843 -7.998 7.207 1.00 83.75 125 ALA A C 1
ATOM 990 O O . ALA A 1 125 ? -2.936 -8.793 7.423 1.00 83.75 125 ALA A O 1
ATOM 991 N N . GLN A 1 126 ? -4.657 -8.098 6.169 1.00 88.31 126 GLN A N 1
ATOM 992 C CA . GLN A 1 126 ? -4.514 -9.042 5.078 1.00 88.31 126 GLN A CA 1
ATOM 993 C C . GLN A 1 126 ? -4.332 -8.240 3.799 1.00 88.31 126 GLN A C 1
ATOM 995 O O . GLN A 1 126 ? -5.093 -7.309 3.531 1.00 88.31 126 GLN A O 1
ATOM 1000 N N . VAL A 1 127 ? -3.326 -8.594 3.008 1.00 89.06 127 VAL A N 1
ATOM 1001 C CA . VAL A 1 127 ? -3.069 -7.957 1.716 1.00 89.06 127 VAL A CA 1
ATOM 1002 C C . VAL A 1 127 ? -3.250 -8.996 0.625 1.00 89.06 127 VAL A C 1
ATOM 1004 O O . VAL A 1 127 ? -2.579 -10.024 0.620 1.00 89.06 127 VAL A O 1
ATOM 1007 N N . ASP A 1 128 ? -4.146 -8.706 -0.309 1.00 92.31 128 ASP A N 1
ATOM 1008 C CA . ASP A 1 128 ? -4.372 -9.492 -1.513 1.00 92.31 128 ASP A CA 1
ATOM 1009 C C . ASP A 1 128 ? -3.879 -8.712 -2.738 1.00 92.31 128 ASP A C 1
ATOM 1011 O O . ASP A 1 128 ? -4.353 -7.608 -3.023 1.00 92.31 128 ASP A O 1
ATOM 1015 N N . LEU A 1 129 ? -2.908 -9.307 -3.435 1.00 92.25 129 LEU A N 1
ATOM 1016 C CA . LEU A 1 129 ? -2.306 -8.822 -4.683 1.00 92.25 129 LEU A CA 1
ATOM 1017 C C . LEU A 1 129 ? -2.489 -9.830 -5.834 1.00 92.25 129 LEU A C 1
ATOM 1019 O O . LEU A 1 129 ? -1.757 -9.783 -6.824 1.00 92.25 129 LEU A O 1
ATOM 1023 N N . SER A 1 130 ? -3.416 -10.786 -5.700 1.00 90.88 130 SER A N 1
ATOM 1024 C CA . SER A 1 130 ? -3.671 -11.815 -6.719 1.00 90.88 130 SER A CA 1
ATOM 1025 C C . SER A 1 130 ? -4.037 -11.201 -8.076 1.00 90.88 130 SER A C 1
ATOM 1027 O O . SER A 1 130 ? -3.597 -11.681 -9.125 1.00 90.88 130 SER A O 1
ATOM 1029 N N . GLU A 1 131 ? -4.757 -10.079 -8.060 1.00 90.38 131 GLU A N 1
ATOM 1030 C CA . GLU A 1 131 ? -4.945 -9.207 -9.210 1.00 90.38 131 GLU A CA 1
ATOM 1031 C C . GLU A 1 131 ? -3.844 -8.138 -9.251 1.00 90.38 131 GLU A C 1
ATOM 1033 O O . GLU A 1 131 ? -3.859 -7.148 -8.534 1.00 90.38 131 GLU A O 1
ATOM 1038 N N . ARG A 1 132 ? -2.893 -8.285 -10.171 1.00 87.25 132 ARG A N 1
ATOM 1039 C CA . ARG A 1 132 ? -1.719 -7.399 -10.339 1.00 87.25 132 ARG A CA 1
ATOM 1040 C C . ARG A 1 132 ? -2.024 -5.895 -10.447 1.00 87.25 132 ARG A C 1
ATOM 1042 O O . ARG A 1 132 ? -1.140 -5.068 -10.224 1.00 87.25 132 ARG A O 1
ATOM 1049 N N . LYS A 1 133 ? -3.247 -5.525 -10.839 1.00 89.44 133 LYS A N 1
ATOM 1050 C CA . LYS A 1 133 ? -3.715 -4.134 -10.969 1.00 89.44 133 LYS A CA 1
ATOM 1051 C C . LYS A 1 133 ? -4.547 -3.652 -9.781 1.00 89.44 133 LYS A C 1
ATOM 1053 O O . LYS A 1 133 ? -4.897 -2.476 -9.754 1.00 89.44 133 LYS A O 1
ATOM 1058 N N . LEU A 1 134 ? -4.833 -4.514 -8.812 1.00 90.62 134 LEU A N 1
ATOM 1059 C CA . LEU A 1 134 ? -5.635 -4.215 -7.637 1.00 90.62 134 LEU A CA 1
ATOM 1060 C C . LEU A 1 134 ? -4.928 -4.731 -6.382 1.00 90.62 134 LEU A C 1
ATOM 1062 O O . LEU A 1 134 ? -4.796 -5.932 -6.183 1.00 90.62 134 LEU A O 1
ATOM 1066 N N . ALA A 1 135 ? -4.535 -3.821 -5.497 1.00 90.62 135 ALA A N 1
ATOM 1067 C CA . ALA A 1 135 ? -4.152 -4.194 -4.144 1.00 90.62 135 ALA A CA 1
ATOM 1068 C C . ALA A 1 135 ? -5.356 -4.030 -3.216 1.00 90.62 135 ALA A C 1
ATOM 1070 O O . ALA A 1 135 ? -5.885 -2.924 -3.081 1.00 90.62 135 ALA A O 1
ATOM 1071 N N . THR A 1 136 ? -5.786 -5.117 -2.576 1.00 90.06 136 THR A N 1
ATOM 1072 C CA . THR A 1 136 ? -6.835 -5.082 -1.549 1.00 90.06 136 THR A CA 1
ATOM 1073 C C . THR A 1 136 ? -6.206 -5.299 -0.181 1.00 90.06 136 THR A C 1
ATOM 1075 O O . THR A 1 136 ? -5.679 -6.368 0.101 1.00 90.06 136 THR A O 1
ATOM 1078 N N . LEU A 1 137 ? -6.270 -4.285 0.675 1.00 86.69 137 LEU A N 1
ATOM 1079 C CA . LEU A 1 137 ? -5.802 -4.336 2.053 1.00 86.69 137 LEU A CA 1
ATOM 1080 C C . LEU A 1 137 ? -7.036 -4.391 2.955 1.00 86.69 137 LEU A C 1
ATOM 1082 O O . LEU A 1 137 ? -7.833 -3.452 2.975 1.00 86.69 137 LEU A O 1
ATOM 1086 N N . VAL A 1 138 ? -7.208 -5.487 3.683 1.00 87.44 138 VAL A N 1
ATOM 1087 C CA . VAL A 1 138 ? -8.277 -5.664 4.668 1.00 87.44 138 VAL A CA 1
ATOM 1088 C C . VAL A 1 138 ? -7.664 -5.562 6.049 1.00 87.44 138 VAL A C 1
ATOM 1090 O O . VAL A 1 138 ? -6.804 -6.363 6.388 1.00 87.44 138 VAL A O 1
ATOM 1093 N N . ILE A 1 139 ? -8.104 -4.598 6.845 1.00 83.38 139 ILE A N 1
ATOM 1094 C CA . ILE A 1 139 ? -7.690 -4.464 8.234 1.00 83.38 139 ILE A CA 1
ATOM 1095 C C . ILE A 1 139 ? -8.845 -4.854 9.141 1.00 83.38 139 ILE A C 1
ATOM 1097 O O . ILE A 1 139 ? -9.954 -4.333 9.015 1.00 83.38 139 ILE A O 1
ATOM 1101 N N . ASP A 1 140 ? -8.542 -5.707 10.107 1.00 85.25 140 ASP A N 1
ATOM 1102 C CA . ASP A 1 140 ? -9.445 -6.114 11.165 1.00 85.25 140 ASP A CA 1
ATOM 1103 C C . ASP A 1 140 ? -9.019 -5.483 12.495 1.00 85.25 140 ASP A C 1
ATOM 1105 O O . ASP A 1 140 ? -7.921 -5.721 13.007 1.00 85.25 140 ASP A O 1
ATOM 1109 N N . VAL A 1 141 ? -9.915 -4.671 13.061 1.00 82.62 141 VAL A N 1
ATOM 1110 C CA . VAL A 1 141 ? -9.795 -4.102 14.405 1.00 82.62 141 VAL A CA 1
ATOM 1111 C C . VAL A 1 141 ? -10.783 -4.834 15.319 1.00 82.62 141 VAL A C 1
ATOM 1113 O O . VAL A 1 141 ? -12.000 -4.695 15.142 1.00 82.62 141 VAL A O 1
ATOM 1116 N N . PRO A 1 142 ? -10.310 -5.609 16.310 1.00 82.62 142 PRO A N 1
ATOM 1117 C CA . PRO A 1 142 ? -11.197 -6.410 17.139 1.00 82.62 142 PRO A CA 1
ATOM 1118 C C . PRO A 1 142 ? -12.083 -5.545 18.047 1.00 82.62 142 PRO A C 1
ATOM 1120 O O . PRO A 1 142 ? -11.817 -4.366 18.332 1.00 82.62 142 PRO A O 1
ATOM 1123 N N . ALA A 1 143 ? -13.175 -6.151 18.515 1.00 82.56 143 ALA A N 1
ATOM 1124 C CA . ALA A 1 143 ? -13.958 -5.593 19.610 1.00 82.56 143 ALA A CA 1
ATOM 1125 C C . ALA A 1 143 ? -13.052 -5.390 20.836 1.00 82.56 143 ALA A C 1
ATOM 1127 O O . ALA A 1 143 ? -12.119 -6.151 21.054 1.00 82.56 143 ALA A O 1
ATOM 1128 N N . LEU A 1 144 ? -13.328 -4.356 21.624 1.00 80.31 144 LEU A N 1
ATOM 1129 C CA . LEU A 1 144 ? -12.606 -3.958 22.835 1.00 80.31 144 LEU A CA 1
ATOM 1130 C C . LEU A 1 144 ? -11.166 -3.454 22.608 1.00 80.31 144 LEU A C 1
ATOM 1132 O O . LEU A 1 144 ? -10.478 -3.121 23.575 1.00 80.31 144 LEU A O 1
ATOM 1136 N N . HIS A 1 145 ? -10.717 -3.317 21.354 1.00 81.00 145 HIS A N 1
ATOM 1137 C CA . HIS A 1 145 ? -9.445 -2.664 21.038 1.00 81.00 145 HIS A CA 1
ATOM 1138 C C . HIS A 1 145 ? -9.462 -1.180 21.466 1.00 81.00 145 HIS A C 1
ATOM 1140 O O . HIS A 1 145 ? -10.395 -0.474 21.091 1.00 81.00 145 HIS A O 1
ATOM 1146 N N . PRO A 1 146 ? -8.436 -0.659 22.169 1.00 73.81 146 PRO A N 1
ATOM 1147 C CA . PRO A 1 146 ? -8.440 0.704 22.725 1.00 73.81 146 PRO A CA 1
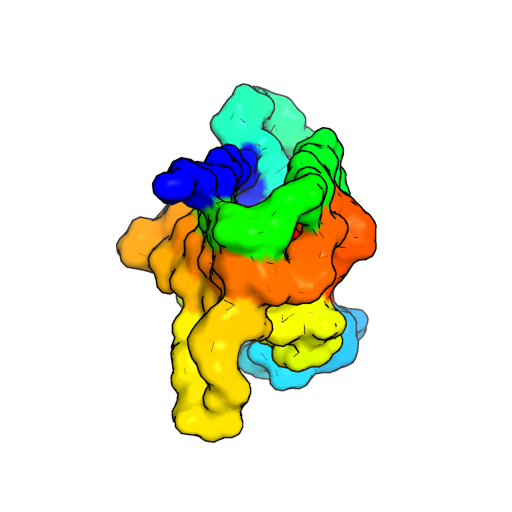ATOM 1148 C C . PRO A 1 146 ? -8.373 1.832 21.680 1.00 73.81 146 PRO A C 1
ATOM 1150 O O . PRO A 1 146 ? -8.610 2.990 22.016 1.00 73.81 146 PRO A O 1
ATOM 1153 N N . GLN A 1 147 ? -8.050 1.516 20.422 1.00 72.69 147 GLN A N 1
ATOM 1154 C CA . GLN A 1 147 ? -8.037 2.489 19.323 1.00 72.69 147 GLN A CA 1
ATOM 1155 C C . GLN A 1 147 ? -9.467 2.943 18.982 1.00 72.69 147 GLN A C 1
ATOM 1157 O O . GLN A 1 147 ? -10.227 2.220 18.330 1.00 72.69 147 GLN A O 1
ATOM 1162 N N . LEU A 1 148 ? -9.802 4.147 19.450 1.00 65.56 148 LEU A N 1
ATOM 1163 C CA . LEU A 1 148 ? -11.093 4.821 19.270 1.00 65.56 148 LEU A CA 1
ATOM 1164 C C . LEU A 1 148 ? -11.114 5.713 18.027 1.00 65.56 148 LEU A C 1
ATOM 1166 O O . LEU A 1 148 ? -12.068 5.692 17.245 1.00 65.56 148 LEU A O 1
ATOM 1170 N N . ASP A 1 149 ? -10.053 6.504 17.869 1.00 61.50 149 ASP A N 1
ATOM 1171 C CA . ASP A 1 149 ? -9.895 7.407 16.744 1.00 61.50 149 ASP A CA 1
ATOM 1172 C C . ASP A 1 149 ? -9.328 6.627 15.570 1.00 61.50 149 ASP A C 1
ATOM 1174 O O . ASP A 1 149 ? -8.184 6.177 15.620 1.00 61.50 149 ASP A O 1
ATOM 1178 N N . LEU A 1 150 ? -10.163 6.432 14.555 1.00 61.00 150 LEU A N 1
ATOM 1179 C CA . LEU A 1 150 ? -9.755 5.846 13.289 1.00 61.00 150 LEU A CA 1
ATOM 1180 C C . LEU A 1 150 ? -9.463 6.902 12.229 1.00 61.00 150 LEU A C 1
ATOM 1182 O O . LEU A 1 150 ? -9.115 6.513 11.133 1.00 61.00 150 LEU A O 1
ATOM 1186 N N . SER A 1 151 ? -9.643 8.190 12.540 1.00 51.22 151 SER A N 1
ATOM 1187 C CA . SER A 1 151 ? -9.701 9.287 11.578 1.00 51.22 151 SER A CA 1
ATOM 1188 C C . SER A 1 151 ? -8.356 9.664 10.965 1.00 51.22 151 SER A C 1
ATOM 1190 O O . SER A 1 151 ? -7.297 9.125 11.282 1.00 51.22 151 SER A O 1
ATOM 1192 N N . SER A 1 152 ? -8.428 10.729 10.176 1.00 44.06 152 SER A N 1
ATOM 1193 C CA . SER A 1 152 ? -7.367 11.309 9.381 1.00 44.06 152 SER A CA 1
ATOM 1194 C C . SER A 1 152 ? -6.116 11.765 10.111 1.00 44.06 152 SER A C 1
ATOM 1196 O O . SER A 1 152 ? -5.102 12.095 9.503 1.00 44.06 152 SER A O 1
ATOM 1198 N N . ASN A 1 153 ? -6.186 11.828 11.431 1.00 50.62 153 ASN A N 1
ATOM 1199 C CA . ASN A 1 153 ? -5.071 12.233 12.269 1.00 50.62 153 ASN A CA 1
ATOM 1200 C C . ASN A 1 153 ? -4.509 11.061 13.086 1.00 50.62 153 ASN A C 1
ATOM 1202 O O . ASN A 1 153 ? -3.525 11.246 13.802 1.00 50.62 153 ASN A O 1
ATOM 1206 N N . ALA A 1 154 ? -5.106 9.869 12.982 1.00 55.12 154 ALA A N 1
ATOM 1207 C CA . ALA A 1 154 ? -4.659 8.668 13.662 1.00 55.12 154 ALA A CA 1
ATOM 1208 C C . ALA A 1 154 ? -3.687 7.889 12.749 1.00 55.12 154 ALA A C 1
ATOM 1210 O O . ALA A 1 154 ? -4.096 7.375 11.709 1.00 55.12 154 ALA A O 1
ATOM 1211 N N . PRO A 1 155 ? -2.395 7.762 13.108 1.00 55.84 155 PRO A N 1
ATOM 1212 C CA . PRO A 1 155 ? -1.404 7.029 12.315 1.00 55.84 155 PRO A CA 1
ATOM 1213 C C . PRO A 1 155 ? -1.561 5.517 12.523 1.00 55.84 155 PRO A C 1
ATOM 1215 O O . PRO A 1 155 ? -0.732 4.857 13.158 1.00 55.84 155 PRO A O 1
ATOM 1218 N N . ILE A 1 156 ? -2.677 4.976 12.038 1.00 60.19 156 ILE A N 1
ATOM 1219 C CA . ILE A 1 156 ? -3.019 3.565 12.227 1.00 60.19 156 ILE A CA 1
ATOM 1220 C C . ILE A 1 156 ? -2.339 2.703 11.165 1.00 60.19 156 ILE A C 1
ATOM 1222 O O . ILE A 1 156 ? -1.916 1.588 11.457 1.00 60.19 156 ILE A O 1
ATOM 1226 N N . PHE A 1 157 ? -2.175 3.235 9.950 1.00 69.06 157 PHE A N 1
ATOM 1227 C CA . PHE A 1 157 ? -1.612 2.501 8.817 1.00 69.06 157 PHE A CA 1
ATOM 1228 C C . PHE A 1 157 ? -0.579 3.353 8.096 1.00 69.06 157 PHE A C 1
ATOM 1230 O O . PHE A 1 157 ? -0.901 4.112 7.184 1.00 69.06 157 PHE A O 1
ATOM 1237 N N . GLU A 1 158 ? 0.675 3.212 8.500 1.00 74.88 158 GLU A N 1
ATOM 1238 C CA . GLU A 1 158 ? 1.811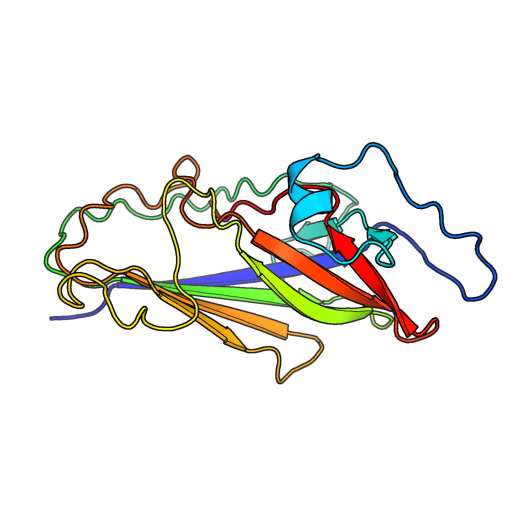 3.698 7.729 1.00 74.88 158 GLU A CA 1
ATOM 1239 C C . GLU A 1 158 ? 2.317 2.553 6.847 1.00 74.88 158 GLU A C 1
ATOM 1241 O O . GLU A 1 158 ? 2.720 1.507 7.358 1.00 74.88 158 GLU A O 1
ATOM 1246 N N . PHE A 1 159 ? 2.291 2.726 5.527 1.00 79.25 159 PHE A N 1
ATOM 1247 C CA . PHE A 1 159 ? 2.770 1.715 4.587 1.00 79.25 159 PHE A CA 1
ATOM 1248 C C . PHE A 1 159 ? 3.482 2.328 3.379 1.00 79.25 159 PHE A C 1
ATOM 1250 O O . PHE A 1 159 ? 3.354 3.509 3.064 1.00 79.25 159 PHE A O 1
ATOM 1257 N N . PHE A 1 160 ? 4.234 1.509 2.662 1.00 81.88 160 PHE A N 1
ATOM 1258 C CA . PHE A 1 160 ? 4.819 1.837 1.371 1.00 81.88 160 PHE A CA 1
ATOM 1259 C C . PHE A 1 160 ? 4.223 0.931 0.300 1.00 81.88 160 PHE A C 1
ATOM 1261 O O . PHE A 1 160 ? 3.875 -0.221 0.568 1.00 81.88 160 PHE A O 1
ATOM 1268 N N . ILE A 1 161 ? 4.110 1.452 -0.920 1.00 86.31 161 ILE A N 1
ATOM 1269 C CA . ILE A 1 161 ? 3.670 0.667 -2.074 1.00 86.31 161 ILE A CA 1
ATOM 1270 C C . ILE A 1 161 ? 4.895 0.384 -2.928 1.00 86.31 161 ILE A C 1
ATOM 1272 O O . ILE A 1 161 ? 5.553 1.313 -3.407 1.00 86.31 161 ILE A O 1
ATOM 1276 N N . ARG A 1 162 ? 5.169 -0.899 -3.151 1.00 87.31 162 ARG A N 1
ATOM 1277 C CA . ARG A 1 162 ? 6.166 -1.362 -4.105 1.00 87.31 162 ARG A CA 1
ATOM 1278 C C . ARG A 1 162 ? 5.469 -1.819 -5.382 1.00 87.31 162 ARG A C 1
ATOM 1280 O O . ARG A 1 162 ? 4.614 -2.705 -5.358 1.00 87.31 162 ARG A O 1
ATOM 1287 N N . GLY A 1 163 ? 5.829 -1.208 -6.501 1.00 89.56 163 GLY A N 1
ATOM 1288 C CA . GLY A 1 163 ? 5.326 -1.532 -7.828 1.00 89.56 163 GLY A CA 1
ATOM 1289 C C . GLY A 1 163 ? 6.429 -2.053 -8.743 1.00 89.56 163 GLY A C 1
ATOM 1290 O O . GLY A 1 163 ? 7.612 -1.772 -8.549 1.00 89.56 163 GLY A O 1
ATOM 1291 N N . LYS A 1 164 ? 6.040 -2.792 -9.779 1.00 90.88 164 LYS A N 1
ATOM 1292 C CA . LYS A 1 164 ? 6.937 -3.260 -10.835 1.00 90.88 164 LYS A CA 1
ATOM 1293 C C . LYS A 1 164 ? 6.543 -2.648 -12.166 1.00 90.88 164 LYS A C 1
ATOM 1295 O O . LYS A 1 164 ? 5.388 -2.729 -12.580 1.00 90.88 164 LYS A O 1
ATOM 1300 N N . HIS A 1 165 ? 7.519 -2.090 -12.868 1.00 88.56 165 HIS A N 1
ATOM 1301 C CA . HIS A 1 165 ? 7.315 -1.609 -14.224 1.00 88.56 165 HIS A CA 1
ATOM 1302 C C . HIS A 1 165 ? 7.478 -2.761 -15.226 1.00 88.56 165 HIS A C 1
ATOM 1304 O O . HIS A 1 165 ? 8.557 -3.337 -15.368 1.00 88.56 165 HIS A O 1
ATOM 1310 N N . LEU A 1 166 ? 6.412 -3.091 -15.952 1.00 89.12 166 LEU A N 1
ATOM 1311 C CA . LEU A 1 166 ? 6.302 -4.284 -16.795 1.00 89.12 166 LEU A CA 1
ATOM 1312 C C . LEU A 1 166 ? 7.298 -4.298 -17.955 1.00 89.12 166 LEU A C 1
ATOM 1314 O O . LEU A 1 166 ? 7.851 -5.344 -18.282 1.00 89.12 166 LEU A O 1
ATOM 1318 N N . LYS A 1 167 ? 7.569 -3.138 -18.565 1.00 87.06 167 LYS A N 1
ATOM 1319 C CA . LYS A 1 167 ? 8.476 -3.055 -19.721 1.00 87.06 167 LYS A CA 1
ATOM 1320 C C . LYS A 1 167 ? 9.948 -3.200 -19.334 1.00 87.06 167 LYS A C 1
ATOM 1322 O O . LYS A 1 167 ? 10.735 -3.720 -20.116 1.00 87.06 167 LYS A O 1
ATOM 1327 N N . THR A 1 168 ? 10.338 -2.683 -18.171 1.00 86.00 168 THR A N 1
ATOM 1328 C CA . THR A 1 168 ? 11.747 -2.671 -17.734 1.00 86.00 168 THR A CA 1
ATOM 1329 C C . THR A 1 168 ? 12.063 -3.749 -16.707 1.00 86.00 168 THR A C 1
ATOM 1331 O O . THR A 1 168 ? 13.234 -3.981 -16.428 1.00 86.00 168 THR A O 1
ATOM 1334 N N . GLY A 1 169 ? 11.040 -4.379 -16.123 1.00 88.38 169 GLY A N 1
ATOM 1335 C CA . GLY A 1 169 ? 11.163 -5.369 -15.056 1.00 88.38 169 GLY A CA 1
ATOM 1336 C C . GLY A 1 169 ? 11.625 -4.799 -13.714 1.00 88.38 169 GLY A C 1
ATOM 1337 O O . GLY A 1 169 ? 11.827 -5.568 -12.780 1.00 88.38 169 GLY A O 1
ATOM 1338 N N . ARG A 1 170 ? 11.813 -3.478 -13.610 1.00 86.00 170 ARG A N 1
ATOM 1339 C CA . ARG A 1 170 ? 12.376 -2.827 -12.423 1.00 86.00 170 ARG A CA 1
ATOM 1340 C C . ARG A 1 170 ? 11.312 -2.569 -11.364 1.00 86.00 170 ARG A C 1
ATOM 1342 O O . ARG A 1 170 ? 10.165 -2.269 -11.702 1.00 86.00 170 ARG A O 1
ATOM 1349 N N . TYR A 1 171 ? 11.735 -2.640 -10.108 1.00 87.38 171 TYR A N 1
ATOM 1350 C CA . TYR A 1 171 ? 10.907 -2.364 -8.943 1.00 87.38 171 TYR A CA 1
ATOM 1351 C C . TYR A 1 171 ? 11.108 -0.937 -8.450 1.00 87.38 171 TYR A C 1
ATOM 1353 O O . TYR A 1 171 ? 12.209 -0.378 -8.523 1.00 87.38 171 TYR A O 1
ATOM 1361 N N . PHE A 1 172 ? 10.011 -0.355 -7.981 1.00 85.25 172 PHE A N 1
ATOM 1362 C CA . PHE A 1 172 ? 9.969 0.988 -7.439 1.00 85.25 172 PHE A CA 1
ATOM 1363 C C . PHE A 1 172 ? 9.141 1.008 -6.174 1.00 85.25 172 PHE A C 1
ATOM 1365 O O . PHE A 1 172 ? 8.111 0.342 -6.110 1.00 85.25 172 PHE A O 1
ATOM 1372 N N . CYS A 1 173 ? 9.551 1.814 -5.206 1.00 82.19 173 CYS A N 1
ATOM 1373 C CA . CYS A 1 173 ? 8.802 2.009 -3.978 1.00 82.19 173 CYS A CA 1
ATOM 1374 C C . CYS A 1 173 ? 8.497 3.485 -3.725 1.00 82.19 173 CYS A C 1
ATOM 1376 O O . CYS A 1 173 ? 9.248 4.359 -4.172 1.00 82.19 173 CYS A O 1
ATOM 1378 N N . THR A 1 174 ? 7.357 3.769 -3.082 1.00 78.50 174 THR A N 1
ATOM 1379 C CA . THR A 1 174 ? 6.860 5.140 -2.865 1.00 78.50 174 THR A CA 1
ATOM 1380 C C . THR A 1 174 ? 7.870 5.942 -2.077 1.00 78.50 174 THR A C 1
ATOM 1382 O O . THR A 1 174 ? 8.312 5.478 -1.037 1.00 78.50 174 THR A O 1
ATOM 1385 N N . GLU A 1 175 ? 8.206 7.140 -2.556 1.00 71.31 175 GLU A N 1
ATOM 1386 C CA . GLU A 1 175 ? 9.210 8.019 -1.936 1.00 71.31 175 GLU A CA 1
ATOM 1387 C C . GLU A 1 175 ? 8.874 8.409 -0.482 1.00 71.31 175 GLU A C 1
ATOM 1389 O O . GLU A 1 175 ? 9.770 8.553 0.357 1.00 71.31 175 GLU A O 1
ATOM 1394 N N . GLU A 1 176 ? 7.584 8.527 -0.166 1.00 72.50 176 GLU A N 1
ATOM 1395 C CA . GLU A 1 176 ? 7.079 8.844 1.169 1.00 72.50 176 GLU A CA 1
ATOM 1396 C C . GLU A 1 176 ? 6.183 7.722 1.718 1.00 72.50 176 GLU A C 1
ATOM 1398 O O . GLU A 1 176 ? 5.681 6.870 0.975 1.00 72.50 176 GLU A O 1
ATOM 1403 N N . ILE A 1 177 ? 5.998 7.731 3.043 1.00 70.19 177 ILE A N 1
ATOM 1404 C CA . ILE A 1 177 ? 5.038 6.861 3.728 1.00 70.19 177 ILE A CA 1
ATOM 1405 C C . ILE A 1 177 ? 3.630 7.244 3.272 1.00 70.19 177 ILE A C 1
ATOM 1407 O O . ILE A 1 177 ? 3.225 8.404 3.341 1.00 70.19 177 ILE A O 1
ATOM 1411 N N . ASN A 1 178 ? 2.874 6.237 2.863 1.00 68.62 178 ASN A N 1
ATOM 1412 C CA . ASN A 1 178 ? 1.446 6.322 2.629 1.00 68.62 178 ASN A CA 1
ATOM 1413 C C . ASN A 1 178 ? 0.763 6.144 3.982 1.00 68.62 178 ASN A C 1
ATOM 1415 O O . ASN A 1 178 ? 0.899 5.096 4.611 1.00 68.62 178 ASN A O 1
ATOM 1419 N N . ILE A 1 179 ? 0.075 7.181 4.447 1.00 58.66 179 ILE A N 1
ATOM 1420 C CA . ILE A 1 179 ? -0.663 7.138 5.709 1.00 58.66 179 ILE A CA 1
ATOM 1421 C C . ILE A 1 179 ? -2.132 6.999 5.363 1.00 58.66 179 ILE A C 1
ATOM 1423 O O . ILE A 1 179 ? -2.700 7.932 4.820 1.00 58.66 179 ILE A O 1
ATOM 1427 N N . PHE A 1 180 ? -2.761 5.862 5.639 1.00 48.94 180 PHE A N 1
ATOM 1428 C CA . PHE A 1 180 ? -4.215 5.811 5.504 1.00 48.94 180 PHE A CA 1
ATOM 1429 C C . PHE A 1 180 ? -4.867 6.552 6.670 1.00 48.94 180 PHE A C 1
ATOM 1431 O O . PHE A 1 180 ? -4.466 6.379 7.819 1.00 48.94 180 PHE A O 1
ATOM 1438 N N . VAL A 1 181 ? -5.830 7.396 6.329 1.00 43.94 181 VAL A N 1
ATOM 1439 C CA . VAL A 1 181 ? -6.352 8.524 7.103 1.00 43.94 181 VAL A CA 1
ATOM 1440 C C . VAL A 1 181 ? -7.876 8.537 6.915 1.00 43.94 181 VAL A C 1
ATOM 1442 O O . VAL A 1 181 ? -8.348 8.014 5.874 1.00 43.94 181 VAL A O 1
#

Foldseek 3Di:
DDAAEDEAEKEKDFPDDDDQPDDQDADPPFDPQCVVFDDPQAGATQMDIHRPPDPDPDDDSDQQQPPPFDPFCPALQHKYKYKYKYFYPDPQKFFDDKTWRCPQPAGEAQDDDPPDDDPQAHKYWHWDRVPRRIIIIMIIGHRPHPPRGPGRVHQNTWIKTWMAGNNNRHIHIHSGTRGND

Secondary structure (DSSP, 8-state):
-PPEEEEEEEEEEESS---TTS-----TTS-HHHHHHS-TTPEEE-EEEEETT-TT-------S--S------S-TTS-EEEEEEEEE--TTEEEEEEEE-TTSSS--BSS--TTPSPGGG--EEEEE-SSTTEEEEEEEE-TT-S----STT---EEEEEEEEETTT--EEEESS-EEE-

pLDDT: mean 70.72, std 15.05, range [33.5, 92.31]

Sequence (181 aa):
MSVVQEMVHRCVHPLTKITANQVIWKNTSGSAKLRTLIPNDDAQWQLALDPCSDKAANFHSIKIAPSSSFKNRTNLEQAAKLTLKLHMQDPNWEFAEIIFNPDASTRVYMERPSDSPPEEKLITAQVDLSERKLATLVIDVPALHPQLDLSSNAPIFEFFIRGKHLKTGRYFCTEEINIFV

Organism: NCBI:txid1365257

Radius of gyration: 17.12 Å; chains: 1; bounding box: 44×33×47 Å